Protein AF-K7NJQ7-F1 (afdb_monomer_lite)

pLDDT: mean 92.05, std 5.5, range [59.56, 98.25]

Sequence (139 aa):
DIVSFPEVFASFVPLLNEIVKENKIPETLRLKMTSIASLIKGKIDEHEKLRQPLRMRMKKPMPIKQFNPRFEENFVHGKDYDPDRERAQRKKLERQIKQEAKGAARELRKDNYFLQEEKARERAVAEEERADRYKKAMA

Foldseek 3Di:
DDLCLCVVCVVVLVVLVVVLPDPPDDPVVSVVSVVVSVVSVVVNVVSVVVHDDDDPDDDDDDDDDDDDDDDDPPDDPPDDPPPDPVVSVVVVVVVVVVVVVVVVVVVVVVVVVVVVVVVVVVVVVVVVVVVVVVVVVVD

Organism: Pinus taeda (NCBI:txid3352)

Structure (mmCIF, N/CA/C/O backbone):
data_AF-K7NJQ7-F1
#
_entry.id   AF-K7NJQ7-F1
#
loop_
_atom_site.group_PDB
_atom_site.id
_atom_site.type_symbol
_atom_site.label_atom_id
_atom_site.label_alt_id
_atom_site.label_comp_id
_atom_site.label_asym_id
_atom_site.label_entity_id
_atom_site.label_seq_id
_atom_site.pdbx_PDB_ins_code
_atom_site.Cartn_x
_atom_site.Cartn_y
_atom_site.Cartn_z
_atom_site.occupancy
_atom_site.B_iso_or_equiv
_atom_site.auth_seq_id
_atom_site.auth_comp_id
_atom_site.auth_asym_id
_atom_site.auth_atom_id
_atom_site.pdbx_PDB_model_num
ATOM 1 N N . ASP A 1 1 ? 24.749 6.125 -40.655 1.00 71.50 1 ASP A N 1
ATOM 2 C CA . ASP A 1 1 ? 25.795 5.208 -40.167 1.00 71.50 1 ASP A CA 1
ATOM 3 C C . ASP A 1 1 ? 25.229 3.833 -39.891 1.00 71.50 1 ASP A C 1
ATOM 5 O O . ASP A 1 1 ? 24.306 3.689 -39.098 1.00 71.50 1 ASP A O 1
ATOM 9 N N . ILE A 1 2 ? 25.723 2.835 -40.616 1.00 83.12 2 ILE A N 1
ATOM 10 C CA . ILE A 1 2 ? 25.295 1.441 -40.490 1.00 83.12 2 ILE A CA 1
ATOM 11 C C . ILE A 1 2 ? 26.276 0.758 -39.530 1.00 83.12 2 ILE A C 1
ATOM 13 O O . ILE A 1 2 ? 27.475 0.766 -39.776 1.00 83.12 2 ILE A O 1
ATOM 17 N N . VAL A 1 3 ? 25.796 0.157 -38.436 1.00 85.69 3 VAL A N 1
ATOM 18 C CA . VAL A 1 3 ? 26.671 -0.524 -37.449 1.00 85.69 3 VAL A CA 1
ATOM 19 C C . VAL A 1 3 ? 27.379 -1.743 -38.058 1.00 85.69 3 VAL A C 1
ATOM 21 O O . VAL A 1 3 ? 28.452 -2.132 -37.605 1.00 85.69 3 VAL A O 1
ATOM 24 N N . SER A 1 4 ? 26.795 -2.320 -39.111 1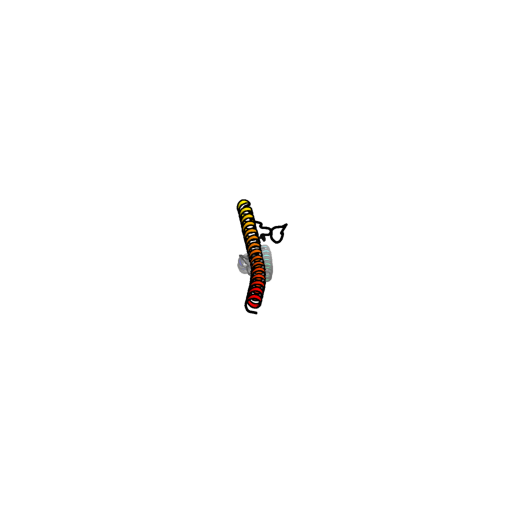.00 90.12 4 SER A N 1
ATOM 25 C CA . SER A 1 4 ? 27.380 -3.398 -39.912 1.00 90.12 4 SER A CA 1
ATOM 26 C C . SER A 1 4 ? 28.247 -2.906 -41.080 1.00 90.12 4 SER A C 1
ATOM 28 O O . SER A 1 4 ? 28.436 -3.631 -42.053 1.00 90.12 4 SER A O 1
ATOM 30 N N . PHE A 1 5 ? 28.732 -1.659 -41.047 1.00 91.88 5 PHE A N 1
ATOM 31 C CA . PHE A 1 5 ? 29.573 -1.108 -42.114 1.00 91.88 5 PHE A CA 1
ATOM 32 C C . PHE A 1 5 ? 30.856 -1.929 -42.353 1.00 91.88 5 PHE A C 1
ATOM 34 O O . PHE A 1 5 ? 31.113 -2.251 -43.514 1.00 91.88 5 PHE A O 1
ATOM 41 N N . PRO A 1 6 ? 31.623 -2.348 -41.322 1.00 93.19 6 PRO A N 1
ATOM 42 C CA . PRO A 1 6 ? 32.781 -3.220 -41.523 1.00 93.19 6 PRO A CA 1
ATOM 43 C C . PRO A 1 6 ? 32.423 -4.535 -42.226 1.00 93.19 6 PRO A C 1
ATOM 45 O O . PRO A 1 6 ? 33.093 -4.915 -43.178 1.00 93.19 6 PRO A O 1
ATOM 48 N N . GLU A 1 7 ? 31.327 -5.193 -41.842 1.00 92.50 7 GLU A N 1
ATOM 49 C CA . GLU A 1 7 ? 30.909 -6.474 -42.436 1.00 92.50 7 GLU A CA 1
ATOM 50 C C . GLU A 1 7 ? 30.501 -6.347 -43.903 1.00 92.50 7 GLU A C 1
ATOM 52 O O . GLU A 1 7 ? 30.719 -7.269 -44.685 1.00 92.50 7 GLU A O 1
ATOM 57 N N . VAL A 1 8 ? 29.902 -5.215 -44.276 1.00 92.75 8 VAL A N 1
ATOM 58 C CA . VAL A 1 8 ? 29.473 -4.967 -45.654 1.00 92.75 8 VAL A CA 1
ATOM 59 C C . VAL A 1 8 ? 30.665 -4.580 -46.525 1.00 92.75 8 VAL A C 1
ATOM 61 O O . VAL A 1 8 ? 30.770 -5.067 -47.644 1.00 92.75 8 VAL A O 1
ATOM 64 N N . PHE A 1 9 ? 31.567 -3.722 -46.036 1.00 92.44 9 PHE A N 1
ATOM 65 C CA . PHE A 1 9 ? 32.581 -3.080 -46.879 1.00 92.44 9 PHE A CA 1
ATOM 66 C C . PHE A 1 9 ? 33.988 -3.692 -46.804 1.00 92.44 9 PHE A C 1
ATOM 68 O O . PHE A 1 9 ? 34.804 -3.428 -47.690 1.00 92.44 9 PHE A O 1
ATOM 75 N N . ALA A 1 10 ? 34.286 -4.539 -45.813 1.00 90.69 10 ALA A N 1
ATOM 76 C CA . ALA A 1 10 ? 35.622 -5.120 -45.646 1.00 90.69 10 ALA A CA 1
ATOM 77 C C . ALA A 1 10 ? 36.072 -5.974 -46.840 1.00 90.69 10 ALA A C 1
ATOM 79 O O . ALA A 1 10 ? 37.248 -5.944 -47.198 1.00 90.69 10 ALA A O 1
ATOM 80 N N . SER A 1 11 ? 35.154 -6.690 -47.496 1.00 92.44 11 SER A N 1
ATOM 81 C CA . SER A 1 11 ? 35.458 -7.531 -48.665 1.00 92.44 11 SER A CA 1
ATOM 82 C C . SER A 1 11 ? 35.804 -6.728 -49.922 1.00 92.44 11 SER A C 1
ATOM 84 O O . SER A 1 11 ? 36.512 -7.226 -50.794 1.00 92.44 11 SER A O 1
ATOM 86 N N . PHE A 1 12 ? 35.364 -5.471 -50.019 1.00 90.88 12 PHE A N 1
ATOM 87 C CA . PHE A 1 12 ? 35.606 -4.635 -51.195 1.00 90.88 12 PHE A CA 1
ATOM 88 C C . PHE A 1 12 ? 37.028 -4.070 -51.238 1.00 90.88 12 PHE A C 1
ATOM 90 O O . PHE A 1 12 ? 37.569 -3.870 -52.320 1.00 90.88 12 PHE A O 1
ATOM 97 N N . VAL A 1 13 ? 37.664 -3.843 -50.086 1.00 91.12 13 VAL A N 1
ATOM 98 C CA . VAL A 1 13 ? 39.044 -3.332 -50.010 1.00 91.12 13 VAL A CA 1
ATOM 99 C C . VAL A 1 13 ? 40.057 -4.254 -50.715 1.00 91.12 13 VAL A C 1
ATOM 101 O O . VAL A 1 13 ? 40.800 -3.752 -51.561 1.00 91.12 13 VAL A O 1
ATOM 104 N N . PRO A 1 14 ? 40.123 -5.575 -50.437 1.00 91.62 14 PRO A N 1
ATOM 105 C CA . PRO A 1 14 ? 41.043 -6.465 -51.144 1.00 91.62 14 PRO A CA 1
ATOM 106 C C . PRO A 1 14 ? 40.700 -6.591 -52.633 1.00 91.62 14 PRO A C 1
ATOM 108 O O . PRO A 1 14 ? 41.614 -6.520 -53.448 1.00 91.62 14 PRO A O 1
ATOM 111 N N . LEU A 1 15 ? 39.412 -6.656 -52.997 1.00 90.50 15 LEU A N 1
ATOM 112 C CA . LEU A 1 15 ? 38.976 -6.715 -54.400 1.00 90.50 15 LEU A CA 1
ATOM 113 C C . LEU A 1 15 ? 39.424 -5.481 -55.194 1.00 90.50 15 LEU A C 1
ATOM 115 O O . LEU A 1 15 ? 39.975 -5.603 -56.284 1.00 90.50 15 LEU A O 1
ATOM 119 N N . LEU A 1 16 ? 39.247 -4.280 -54.635 1.00 89.06 16 LEU A N 1
ATOM 120 C CA . LEU A 1 16 ? 39.703 -3.041 -55.268 1.00 89.06 16 LEU A CA 1
ATOM 121 C C . LEU A 1 16 ? 41.230 -3.004 -55.406 1.00 89.06 16 LEU A C 1
ATOM 123 O O . LEU A 1 16 ? 41.741 -2.555 -56.430 1.00 89.06 16 LEU A O 1
ATOM 127 N N . ASN A 1 17 ? 41.963 -3.511 -54.411 1.00 88.00 17 ASN A N 1
ATOM 128 C CA . ASN A 1 17 ? 43.423 -3.588 -54.463 1.00 88.00 17 ASN A CA 1
ATOM 129 C C . ASN A 1 17 ? 43.935 -4.614 -55.489 1.00 88.00 17 ASN A C 1
ATOM 131 O O . ASN A 1 17 ? 45.003 -4.406 -56.059 1.00 88.00 17 ASN A O 1
ATOM 135 N N . GLU A 1 18 ? 43.215 -5.711 -55.726 1.00 89.75 18 GLU A N 1
ATOM 136 C CA . GLU A 1 18 ? 43.538 -6.690 -56.773 1.00 89.75 18 GLU A CA 1
ATOM 137 C C . GLU A 1 18 ? 43.292 -6.118 -58.168 1.00 89.75 18 GLU A C 1
ATOM 139 O O . GLU A 1 18 ? 44.184 -6.156 -59.012 1.00 89.75 18 GLU A O 1
ATOM 144 N N . ILE A 1 19 ? 42.136 -5.488 -58.374 1.00 86.69 19 ILE A N 1
ATOM 145 C CA . ILE A 1 19 ? 41.767 -4.837 -59.636 1.00 86.69 19 ILE A CA 1
ATOM 146 C C . ILE A 1 19 ? 42.787 -3.748 -60.004 1.00 86.69 19 ILE A C 1
ATOM 148 O O . ILE A 1 19 ? 43.240 -3.674 -61.143 1.00 86.69 19 ILE A O 1
ATOM 152 N N . VAL A 1 20 ? 43.228 -2.941 -59.033 1.00 86.88 20 VAL A N 1
ATOM 153 C CA . VAL A 1 20 ? 44.250 -1.895 -59.234 1.00 86.88 20 VAL A CA 1
ATOM 154 C C . VAL A 1 20 ? 45.610 -2.456 -59.682 1.00 86.88 20 VAL A C 1
ATOM 156 O O . VAL A 1 20 ? 46.340 -1.752 -60.385 1.00 86.88 20 VAL A O 1
ATOM 159 N N . LYS A 1 21 ? 45.954 -3.702 -59.318 1.00 84.69 21 LYS A N 1
ATOM 160 C CA . LYS A 1 21 ? 47.200 -4.369 -59.746 1.00 84.69 21 LYS A CA 1
ATOM 161 C C . LYS A 1 21 ? 47.155 -4.838 -61.200 1.00 84.69 21 LYS A C 1
ATOM 163 O O . LYS A 1 21 ? 48.210 -5.092 -61.779 1.00 84.69 21 LYS A O 1
ATOM 168 N N . GLU A 1 22 ? 45.975 -4.960 -61.807 1.00 84.25 22 GLU A N 1
ATOM 169 C CA . GLU A 1 22 ? 45.873 -5.329 -63.215 1.00 84.25 22 GLU A CA 1
ATOM 170 C C . GLU A 1 22 ? 46.281 -4.161 -64.131 1.00 84.25 22 GLU A C 1
ATOM 172 O O . GLU A 1 22 ? 45.770 -3.043 -64.053 1.00 84.25 22 GLU A O 1
ATOM 177 N N . ASN A 1 23 ? 47.177 -4.430 -65.085 1.00 71.75 23 ASN A N 1
ATOM 178 C CA . ASN A 1 23 ? 47.706 -3.427 -66.024 1.00 71.75 23 ASN A CA 1
ATOM 179 C C . ASN A 1 23 ? 46.702 -2.961 -67.099 1.00 71.75 23 ASN A C 1
ATOM 181 O O . ASN A 1 23 ? 47.069 -2.215 -68.002 1.00 71.75 23 ASN A O 1
ATOM 185 N N . LYS A 1 24 ? 45.443 -3.405 -67.033 1.00 82.81 24 LYS A N 1
ATOM 186 C CA . LYS A 1 24 ? 44.413 -3.151 -68.055 1.00 82.81 24 LYS A CA 1
ATOM 187 C C . LYS A 1 24 ? 43.558 -1.908 -67.770 1.00 82.81 24 LYS A C 1
ATOM 189 O O . LYS A 1 24 ? 42.642 -1.616 -68.534 1.00 82.81 24 LYS A O 1
ATOM 194 N N 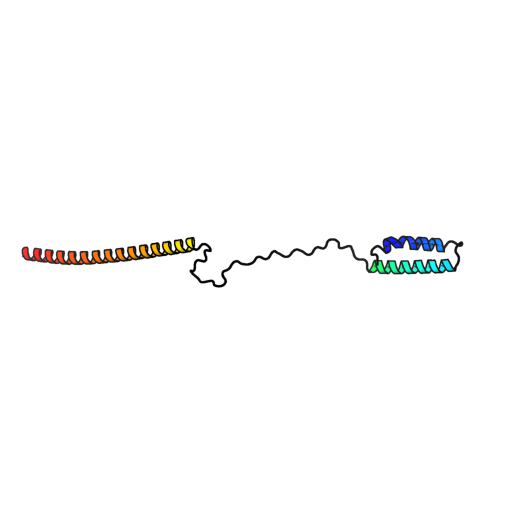. ILE A 1 25 ? 43.832 -1.188 -66.680 1.00 83.69 25 ILE A N 1
ATOM 195 C CA . ILE A 1 25 ? 42.977 -0.105 -66.177 1.00 83.69 25 ILE A CA 1
ATOM 196 C C . ILE A 1 25 ? 43.611 1.271 -66.435 1.00 83.69 25 ILE A C 1
ATOM 198 O O . ILE A 1 25 ? 44.785 1.459 -66.111 1.00 83.69 25 ILE A O 1
ATOM 202 N N . PRO A 1 26 ? 42.847 2.254 -66.955 1.00 89.62 26 PRO A N 1
ATOM 203 C CA . PRO A 1 26 ? 43.312 3.632 -67.100 1.00 89.62 26 PRO A CA 1
ATOM 204 C C . PRO A 1 26 ? 43.728 4.266 -65.766 1.00 89.62 26 PRO A C 1
ATOM 206 O O . PRO A 1 26 ? 43.058 4.100 -64.745 1.00 89.62 26 PRO A O 1
ATOM 209 N N . GLU A 1 27 ? 44.781 5.082 -65.792 1.00 84.75 27 GLU A N 1
ATOM 210 C CA . GLU A 1 27 ? 45.370 5.702 -64.594 1.00 84.75 27 GLU A CA 1
ATOM 211 C C . GLU A 1 27 ? 44.370 6.561 -63.797 1.00 84.75 27 GLU A C 1
ATOM 213 O O . GLU A 1 27 ? 44.355 6.561 -62.568 1.00 84.75 27 GLU A O 1
ATOM 218 N N . THR A 1 28 ? 43.451 7.240 -64.487 1.00 88.69 28 THR A N 1
ATOM 219 C CA . THR A 1 28 ? 42.399 8.050 -63.853 1.00 88.69 28 THR A CA 1
ATOM 220 C C . THR A 1 28 ? 41.435 7.214 -63.011 1.00 88.69 28 THR A C 1
ATOM 222 O O . THR A 1 28 ? 40.975 7.667 -61.961 1.00 88.69 28 THR A O 1
ATOM 225 N N . LEU A 1 29 ? 41.129 5.989 -63.449 1.00 86.81 29 LEU A N 1
ATOM 226 C CA . LEU A 1 29 ? 40.277 5.060 -62.713 1.00 86.81 29 LEU A CA 1
ATOM 227 C C . LEU A 1 29 ? 41.049 4.421 -61.555 1.00 86.81 29 LEU A C 1
ATOM 229 O O . LEU A 1 29 ? 40.491 4.268 -60.469 1.00 86.81 29 LEU A O 1
ATOM 233 N N . ARG A 1 30 ? 42.347 4.160 -61.747 1.00 87.19 30 ARG A N 1
ATOM 234 C CA . ARG A 1 30 ? 43.254 3.672 -60.702 1.00 87.19 30 ARG A CA 1
ATOM 235 C C . ARG A 1 30 ? 43.304 4.617 -59.499 1.00 87.19 30 ARG A C 1
ATOM 237 O O . ARG A 1 30 ? 43.097 4.172 -58.375 1.00 87.19 30 ARG A O 1
ATOM 244 N N . LEU A 1 31 ? 43.483 5.919 -59.735 1.00 89.06 31 LEU A N 1
ATOM 245 C CA . LEU A 1 31 ? 43.495 6.946 -58.681 1.00 89.06 31 LEU A CA 1
ATOM 246 C C . LEU A 1 31 ? 42.162 7.041 -57.922 1.00 89.06 31 LEU A C 1
ATOM 248 O O . LEU A 1 31 ? 42.137 7.209 -56.703 1.00 89.06 31 LEU A O 1
ATOM 252 N N . LYS A 1 32 ? 41.034 6.912 -58.630 1.00 90.12 32 LYS A N 1
ATOM 253 C CA . LYS A 1 32 ? 39.709 6.897 -57.993 1.00 90.12 32 LYS A CA 1
ATOM 254 C C . LYS A 1 32 ? 39.510 5.644 -57.143 1.00 90.12 32 LYS A C 1
ATOM 256 O O . LYS A 1 32 ? 39.014 5.747 -56.027 1.00 90.12 32 LYS A O 1
ATOM 261 N N . MET A 1 33 ? 39.924 4.478 -57.636 1.00 88.81 33 MET A N 1
ATOM 262 C CA . MET A 1 33 ? 39.817 3.213 -56.906 1.00 88.81 33 MET A CA 1
ATOM 263 C C . MET A 1 33 ? 40.687 3.196 -55.645 1.00 88.81 33 MET A C 1
ATOM 265 O O . MET A 1 33 ? 40.207 2.779 -54.594 1.00 88.81 33 MET A O 1
ATOM 269 N N . THR A 1 34 ? 41.919 3.708 -55.705 1.00 89.38 34 THR A N 1
ATOM 270 C CA . THR A 1 34 ? 42.783 3.822 -54.518 1.00 89.38 34 THR A CA 1
ATOM 271 C C . THR A 1 34 ? 42.241 4.830 -53.506 1.00 89.38 34 THR A C 1
ATOM 273 O O . THR A 1 34 ? 42.271 4.558 -52.306 1.00 89.38 34 THR A O 1
ATOM 276 N N . SER A 1 35 ? 41.677 5.953 -53.966 1.00 93.38 35 SER A N 1
ATOM 277 C CA . SER A 1 35 ? 40.997 6.927 -53.102 1.00 93.38 35 SER A CA 1
ATOM 278 C C . SER A 1 35 ? 39.756 6.344 -52.417 1.00 93.38 35 SER A C 1
ATOM 280 O O . SER A 1 35 ? 39.524 6.610 -51.240 1.00 93.38 35 SER A O 1
ATOM 282 N N . ILE A 1 36 ? 38.970 5.525 -53.120 1.00 93.06 36 ILE A N 1
ATOM 283 C CA . ILE A 1 36 ? 37.807 4.844 -52.538 1.00 93.06 36 ILE A CA 1
ATOM 284 C C . ILE A 1 36 ? 38.261 3.784 -51.529 1.00 93.06 36 ILE A C 1
ATOM 286 O O . ILE A 1 36 ? 37.715 3.718 -50.430 1.00 93.06 36 ILE A O 1
ATOM 290 N N . ALA A 1 37 ? 39.280 2.987 -51.856 1.00 92.56 37 ALA A N 1
ATOM 291 C CA . ALA A 1 37 ? 39.806 1.965 -50.956 1.00 92.56 37 ALA A CA 1
ATOM 292 C C . ALA A 1 37 ? 40.362 2.568 -49.653 1.00 92.56 37 ALA A C 1
ATOM 294 O O . ALA A 1 37 ? 40.114 2.028 -48.572 1.00 92.56 37 ALA A O 1
ATOM 295 N N . SER A 1 38 ? 41.064 3.706 -49.728 1.00 93.50 38 SER A N 1
ATOM 296 C CA . SER A 1 38 ? 41.568 4.406 -48.540 1.00 93.50 38 SER A CA 1
ATOM 297 C C . SER A 1 38 ? 40.442 5.017 -47.703 1.00 93.50 38 SER A C 1
ATOM 299 O O . SER A 1 38 ? 40.477 4.923 -46.476 1.00 93.50 38 SER A O 1
ATOM 301 N N . LEU A 1 39 ? 39.411 5.567 -48.351 1.00 94.56 39 LEU A N 1
ATOM 302 C CA . LEU A 1 39 ? 38.228 6.101 -47.681 1.00 94.56 39 LEU A CA 1
ATOM 303 C C . LEU A 1 39 ? 37.442 5.004 -46.954 1.00 94.56 39 LEU A C 1
ATOM 305 O O . LEU A 1 39 ? 37.076 5.183 -45.793 1.00 94.56 39 LEU A O 1
ATOM 309 N N . ILE A 1 40 ? 37.225 3.857 -47.604 1.00 93.81 40 ILE A N 1
ATOM 310 C CA . ILE A 1 40 ? 36.555 2.703 -46.992 1.00 93.81 40 ILE A CA 1
ATOM 311 C C . ILE A 1 40 ? 37.357 2.210 -45.788 1.00 93.81 40 ILE A C 1
ATOM 313 O O . ILE A 1 40 ? 36.780 2.015 -44.723 1.00 93.81 40 ILE A O 1
ATOM 317 N N . LYS A 1 41 ? 38.682 2.070 -45.917 1.00 93.88 41 LYS A N 1
ATOM 318 C CA . LYS A 1 41 ? 39.549 1.643 -44.812 1.00 93.88 41 LYS A CA 1
ATOM 319 C C . LYS A 1 41 ? 39.476 2.599 -43.619 1.00 93.88 41 LYS A C 1
ATOM 321 O O . LYS A 1 41 ? 39.263 2.151 -42.499 1.00 93.88 41 LYS A O 1
ATOM 326 N N . GLY A 1 42 ? 39.558 3.908 -43.864 1.00 94.00 42 GLY A N 1
ATOM 327 C CA . GLY A 1 42 ? 39.418 4.911 -42.806 1.00 94.00 42 GLY A CA 1
ATOM 328 C C . GLY A 1 42 ? 38.062 4.838 -42.099 1.00 94.00 42 GLY A C 1
ATOM 329 O O . GLY A 1 42 ? 37.994 4.962 -40.877 1.00 94.00 42 GLY A O 1
ATOM 330 N N . LYS A 1 43 ? 36.985 4.572 -42.849 1.00 93.06 43 LYS A N 1
ATOM 331 C CA . LYS A 1 43 ? 35.645 4.393 -42.280 1.00 93.06 43 LYS A CA 1
ATOM 332 C C . LYS A 1 43 ? 35.492 3.090 -41.500 1.00 93.06 43 LYS A C 1
ATOM 334 O O . LYS A 1 43 ? 34.843 3.101 -40.460 1.00 93.06 43 LYS A O 1
ATOM 339 N N . ILE A 1 44 ? 36.103 1.994 -41.946 1.00 93.88 44 ILE A N 1
ATOM 340 C CA . ILE A 1 44 ? 36.135 0.734 -41.189 1.00 93.88 44 ILE A CA 1
ATOM 341 C C . ILE A 1 44 ? 36.810 0.958 -39.830 1.00 93.88 44 ILE A C 1
ATOM 343 O O . ILE A 1 44 ? 36.201 0.654 -38.808 1.00 93.88 44 ILE A O 1
ATOM 347 N N . ASP A 1 45 ? 37.990 1.585 -39.809 1.00 93.62 45 ASP A N 1
ATOM 348 C CA . ASP A 1 45 ? 38.734 1.858 -38.571 1.00 93.62 45 ASP A CA 1
ATOM 349 C C . ASP A 1 45 ? 37.946 2.767 -37.603 1.00 93.62 45 ASP A C 1
ATOM 351 O O . ASP A 1 45 ? 37.996 2.597 -36.383 1.00 93.62 45 ASP A O 1
ATOM 355 N N . GLU A 1 46 ? 37.206 3.748 -38.130 1.00 93.38 46 GLU A N 1
ATOM 356 C CA . GLU A 1 46 ? 36.313 4.613 -37.349 1.00 93.38 46 GLU A CA 1
ATOM 357 C C . GLU A 1 46 ? 35.152 3.812 -36.732 1.00 93.38 46 GLU A C 1
ATOM 359 O O . GLU A 1 46 ? 34.883 3.916 -35.532 1.00 93.38 46 GLU A O 1
ATOM 364 N N . HIS A 1 47 ? 34.495 2.968 -37.532 1.00 92.81 47 HIS A N 1
ATOM 365 C CA . HIS A 1 47 ? 33.373 2.144 -37.088 1.00 92.81 47 HIS A CA 1
ATOM 366 C C . HIS A 1 47 ? 33.782 1.061 -36.087 1.00 92.81 47 HIS A C 1
ATOM 368 O O . HIS A 1 47 ? 33.021 0.791 -35.159 1.00 92.81 47 HIS A O 1
ATOM 374 N N . GLU A 1 48 ? 34.968 0.467 -36.229 1.00 91.12 48 GLU A N 1
ATOM 375 C CA . GLU A 1 48 ? 35.497 -0.514 -35.278 1.00 91.12 48 GLU A CA 1
ATOM 376 C C . GLU A 1 48 ? 35.781 0.112 -33.909 1.00 91.12 48 GLU A C 1
ATOM 378 O O . GLU A 1 48 ? 35.408 -0.461 -32.886 1.00 91.12 48 GLU A O 1
ATOM 383 N N . LYS A 1 49 ? 36.352 1.324 -33.874 1.00 92.00 49 LYS A N 1
ATOM 384 C CA . LYS A 1 49 ? 36.621 2.054 -32.621 1.00 92.00 49 LYS A CA 1
ATOM 385 C C . LYS A 1 49 ? 35.350 2.434 -31.866 1.00 92.00 49 LYS A C 1
ATOM 387 O O . LYS A 1 49 ? 35.345 2.445 -30.638 1.00 92.00 49 LYS A O 1
ATOM 392 N N . LEU A 1 50 ? 34.281 2.762 -32.589 1.00 91.56 50 LEU A N 1
ATOM 393 C CA . LEU A 1 50 ? 32.995 3.161 -32.009 1.00 91.56 50 LEU A CA 1
ATOM 394 C C . LEU A 1 50 ? 32.067 1.971 -31.725 1.00 91.56 50 LEU A C 1
ATOM 396 O O . LEU A 1 50 ? 30.969 2.156 -31.191 1.00 91.56 50 LEU A O 1
ATOM 400 N N . ARG A 1 51 ? 32.471 0.750 -32.090 1.00 89.19 51 ARG A N 1
ATOM 401 C CA . ARG A 1 51 ? 31.607 -0.425 -32.034 1.00 89.19 51 ARG A CA 1
ATOM 402 C C . ARG A 1 51 ? 31.258 -0.799 -30.597 1.00 89.19 51 ARG A C 1
ATOM 404 O O . ARG A 1 51 ? 32.129 -0.991 -29.755 1.00 89.19 51 ARG A O 1
ATOM 411 N N . GLN A 1 52 ? 29.966 -0.987 -30.337 1.00 89.69 52 GLN A N 1
ATOM 412 C CA . GLN A 1 52 ? 29.456 -1.483 -29.059 1.00 89.69 52 GLN A CA 1
ATOM 413 C C . GLN A 1 52 ? 28.630 -2.759 -29.259 1.00 89.69 52 GLN A C 1
ATOM 415 O O . GLN A 1 52 ? 27.967 -2.906 -30.291 1.00 89.69 52 GLN A O 1
ATOM 420 N N . PRO A 1 53 ? 28.639 -3.689 -28.286 1.00 90.50 53 PRO A N 1
ATOM 421 C CA . PRO A 1 53 ? 27.809 -4.883 -28.349 1.00 90.50 53 PRO A CA 1
ATOM 422 C C . PRO A 1 53 ? 26.323 -4.516 -28.299 1.00 90.50 53 PRO A C 1
ATOM 424 O O . PRO A 1 53 ? 25.903 -3.603 -27.583 1.00 90.50 53 PRO A O 1
ATOM 427 N N . LEU A 1 54 ? 25.511 -5.267 -29.039 1.00 89.81 54 LEU A N 1
ATOM 428 C CA . LEU A 1 54 ? 24.085 -5.007 -29.161 1.00 89.81 54 LEU A CA 1
ATOM 429 C C . LEU A 1 54 ? 23.356 -5.267 -27.832 1.00 89.81 54 LEU A C 1
ATOM 431 O O . LEU A 1 54 ? 23.328 -6.387 -27.326 1.00 89.81 54 LEU A O 1
ATOM 435 N N . ARG A 1 55 ? 22.700 -4.238 -27.289 1.00 88.75 55 ARG A N 1
ATOM 436 C CA . ARG A 1 55 ? 21.855 -4.341 -26.088 1.00 88.75 55 ARG A CA 1
ATOM 437 C C . ARG A 1 55 ? 20.376 -4.316 -26.474 1.00 88.75 55 ARG A C 1
ATOM 439 O O . ARG A 1 55 ? 19.706 -3.297 -26.331 1.00 88.75 55 ARG A O 1
ATOM 446 N N . MET A 1 56 ? 19.862 -5.440 -26.977 1.00 87.81 56 MET A N 1
ATOM 447 C CA . MET A 1 56 ? 18.435 -5.568 -27.302 1.00 87.81 56 MET A CA 1
ATOM 448 C C . MET A 1 56 ? 17.589 -5.832 -26.059 1.00 87.81 56 MET A C 1
ATOM 450 O O . MET A 1 56 ? 18.038 -6.456 -25.103 1.00 87.81 56 MET A O 1
ATOM 454 N N . ARG A 1 57 ? 16.313 -5.436 -26.128 1.00 86.56 57 ARG A N 1
ATOM 455 C CA . ARG A 1 57 ? 15.265 -5.819 -25.162 1.00 86.56 57 ARG A CA 1
ATOM 456 C C . ARG A 1 57 ? 15.517 -5.356 -23.720 1.00 86.56 57 ARG A C 1
ATOM 458 O O . ARG A 1 57 ? 15.007 -5.963 -22.783 1.00 86.56 57 ARG A O 1
ATOM 465 N N . MET A 1 58 ? 16.217 -4.239 -23.542 1.00 89.38 58 MET A N 1
ATOM 466 C CA . MET A 1 58 ? 16.307 -3.566 -22.247 1.00 89.38 58 MET A CA 1
ATOM 467 C C . MET A 1 58 ? 14.951 -2.932 -21.914 1.00 89.38 58 MET A C 1
ATOM 469 O O . MET A 1 58 ? 14.585 -1.895 -22.464 1.00 89.38 58 MET A O 1
ATOM 473 N N . LYS A 1 59 ? 14.171 -3.582 -21.044 1.00 90.62 59 LYS A N 1
ATOM 474 C CA . LYS A 1 59 ? 12.904 -3.048 -20.529 1.00 90.62 59 LYS A CA 1
ATOM 475 C C . LYS A 1 59 ? 13.131 -2.441 -19.154 1.00 90.62 59 LYS A C 1
ATOM 477 O O . LYS A 1 59 ? 13.777 -3.050 -18.305 1.00 90.62 59 LYS A O 1
ATOM 482 N N . LYS A 1 60 ? 12.565 -1.257 -18.920 1.00 91.25 60 LYS A N 1
ATOM 483 C CA . LYS A 1 60 ? 12.517 -0.691 -17.570 1.00 91.25 60 LYS A CA 1
ATOM 484 C C . LYS A 1 60 ? 11.626 -1.582 -16.691 1.00 91.25 60 LYS A C 1
ATOM 486 O O . LYS A 1 60 ? 10.582 -2.026 -17.178 1.00 91.25 60 LYS A O 1
ATOM 491 N N . PRO A 1 61 ? 12.019 -1.863 -15.436 1.00 92.12 61 PRO A N 1
ATOM 492 C CA . PRO A 1 61 ? 11.168 -2.613 -14.523 1.00 92.12 61 PRO A CA 1
ATOM 493 C C . PRO A 1 61 ? 9.863 -1.849 -14.289 1.00 92.12 61 PRO A C 1
ATOM 495 O O . PRO A 1 61 ? 9.853 -0.617 -14.256 1.00 92.12 61 PRO A O 1
ATOM 498 N N . MET A 1 62 ? 8.758 -2.581 -14.142 1.00 93.88 62 MET A N 1
ATOM 499 C CA . MET A 1 62 ? 7.486 -1.952 -13.796 1.00 93.88 62 MET A CA 1
ATOM 500 C C . MET A 1 62 ? 7.523 -1.485 -12.337 1.00 93.88 62 MET A C 1
ATOM 502 O O . MET A 1 62 ? 7.995 -2.237 -11.479 1.00 93.88 62 MET A O 1
ATOM 506 N N . PRO A 1 63 ? 7.030 -0.272 -12.037 1.00 95.38 63 PRO A N 1
ATOM 507 C CA . PRO A 1 63 ? 6.940 0.199 -10.664 1.00 95.38 63 PRO A CA 1
ATOM 508 C C . PRO A 1 63 ? 5.965 -0.662 -9.853 1.00 95.38 63 PRO A C 1
ATOM 510 O O . PRO A 1 63 ? 5.021 -1.251 -10.390 1.00 95.38 63 PRO A O 1
ATOM 513 N N . ILE A 1 64 ? 6.194 -0.719 -8.540 1.00 95.62 64 ILE A N 1
ATOM 514 C CA . ILE A 1 64 ? 5.305 -1.412 -7.603 1.00 95.62 64 ILE A CA 1
ATOM 51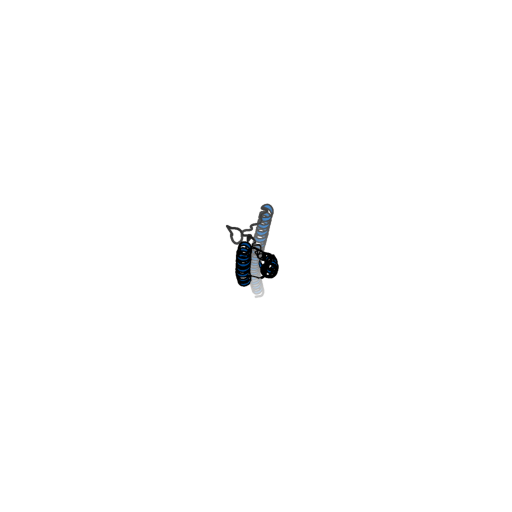5 C C . ILE A 1 64 ? 3.933 -0.730 -7.629 1.00 95.62 64 ILE A C 1
ATOM 517 O O . ILE A 1 64 ? 3.840 0.498 -7.620 1.00 95.62 64 ILE A O 1
ATOM 521 N N . LYS A 1 65 ? 2.863 -1.531 -7.644 1.00 96.50 65 LYS A N 1
ATOM 522 C CA . LYS A 1 65 ? 1.490 -1.021 -7.563 1.00 96.50 65 LYS A CA 1
ATOM 523 C C . LYS A 1 65 ? 1.281 -0.326 -6.218 1.00 96.50 65 LYS A C 1
ATOM 525 O O . LYS A 1 65 ? 1.418 -0.955 -5.172 1.00 96.50 65 LYS A O 1
ATOM 530 N N . GLN A 1 66 ? 0.942 0.955 -6.258 1.00 96.94 66 GLN A N 1
ATOM 531 C CA . GLN A 1 66 ? 0.568 1.729 -5.079 1.00 96.94 66 GLN A CA 1
ATOM 532 C C . GLN A 1 66 ? -0.942 1.615 -4.851 1.00 96.94 66 GLN A C 1
ATOM 534 O O . GLN A 1 66 ? -1.716 1.592 -5.809 1.00 96.94 66 GLN A O 1
ATOM 539 N N . PHE A 1 67 ? -1.354 1.533 -3.587 1.00 96.38 67 PHE A N 1
ATOM 540 C CA . PHE A 1 67 ? -2.759 1.474 -3.188 1.00 96.38 67 PHE A CA 1
ATOM 541 C C . PHE A 1 67 ? -3.102 2.662 -2.302 1.00 96.38 67 PHE A C 1
ATOM 543 O O . PHE A 1 67 ? -2.282 3.103 -1.497 1.00 96.38 67 PHE A O 1
ATOM 550 N N . ASN A 1 68 ? -4.338 3.139 -2.426 1.00 96.25 68 ASN A N 1
ATOM 551 C CA . ASN A 1 68 ? -4.823 4.238 -1.607 1.00 96.25 68 ASN A CA 1
ATOM 552 C C . ASN A 1 68 ? -5.269 3.709 -0.236 1.00 96.25 68 ASN A C 1
ATOM 554 O O . ASN A 1 68 ? -6.027 2.733 -0.183 1.00 96.25 68 ASN A O 1
ATOM 558 N N . PRO A 1 69 ? -4.831 4.335 0.870 1.00 96.19 69 PRO A N 1
ATOM 559 C CA . PRO A 1 69 ? -5.293 3.959 2.195 1.00 96.19 69 PRO A CA 1
ATOM 560 C C . PRO A 1 69 ? -6.781 4.283 2.351 1.00 96.19 69 PRO A C 1
ATOM 562 O O . PRO A 1 69 ? -7.266 5.307 1.870 1.00 96.19 69 PRO A O 1
ATOM 565 N N . ARG A 1 70 ? -7.506 3.417 3.063 1.00 93.19 70 ARG A N 1
ATOM 566 C CA . ARG A 1 70 ? -8.908 3.643 3.424 1.00 93.19 70 ARG A CA 1
ATOM 567 C C . ARG A 1 70 ? -8.971 4.241 4.826 1.00 93.19 70 ARG A C 1
ATOM 569 O O . ARG A 1 70 ? -8.672 3.547 5.793 1.00 93.19 70 ARG A O 1
ATOM 576 N N . PHE A 1 71 ? -9.372 5.502 4.929 1.00 94.19 71 PHE A N 1
ATOM 577 C CA . PHE A 1 71 ? -9.552 6.206 6.197 1.00 94.19 71 PHE A CA 1
ATOM 578 C C . PHE A 1 71 ? -10.730 7.186 6.110 1.00 94.19 71 PHE A C 1
ATOM 580 O O . PHE A 1 71 ? -11.192 7.515 5.020 1.00 94.19 71 PHE A O 1
ATOM 587 N N . GLU A 1 72 ? -11.221 7.619 7.268 1.00 94.12 72 GLU A N 1
ATOM 588 C CA . GLU A 1 72 ? -12.230 8.674 7.407 1.00 94.12 72 GLU A CA 1
ATOM 589 C C . GLU A 1 72 ? -11.507 10.006 7.628 1.00 94.12 72 GLU A C 1
ATOM 591 O O . GLU A 1 72 ? -10.689 10.107 8.542 1.00 94.12 72 GLU A O 1
ATOM 596 N N . GLU A 1 73 ? -11.805 11.030 6.829 1.00 92.25 73 GLU A N 1
ATOM 597 C CA . GLU A 1 73 ? -11.162 12.348 6.959 1.00 92.25 73 GLU A CA 1
ATOM 598 C C . GLU A 1 73 ? -11.501 13.023 8.300 1.00 92.25 73 GLU A C 1
ATOM 600 O O . GLU A 1 73 ? -10.634 13.583 8.964 1.00 92.25 73 GLU A O 1
ATOM 605 N N . ASN A 1 74 ? -12.747 12.876 8.758 1.00 92.56 74 ASN A N 1
ATOM 606 C CA . ASN A 1 74 ? -13.236 13.420 10.027 1.00 92.56 74 ASN A CA 1
ATOM 607 C C . ASN A 1 74 ? -13.381 12.316 11.083 1.00 92.56 74 ASN A C 1
ATOM 609 O O . ASN A 1 74 ? -14.488 12.024 11.555 1.00 92.56 74 ASN A O 1
ATOM 613 N N . PHE A 1 75 ? -12.271 11.656 11.417 1.00 94.88 75 PHE A N 1
ATOM 614 C CA . PHE A 1 75 ? -12.262 10.582 12.406 1.00 94.88 75 PHE A CA 1
ATOM 615 C C . PHE A 1 75 ? -12.518 11.101 13.832 1.00 94.88 75 PHE A C 1
ATOM 617 O O . PHE A 1 75 ? -11.834 11.991 14.331 1.00 94.88 75 PHE A O 1
ATOM 624 N N . VAL A 1 76 ? -13.486 10.489 14.512 1.00 94.94 76 VAL A N 1
ATOM 625 C CA . VAL A 1 76 ? -13.864 10.751 15.901 1.00 94.94 76 VAL A CA 1
ATOM 626 C C . VAL A 1 76 ? -13.830 9.431 16.659 1.00 94.94 76 VAL A C 1
ATOM 628 O O . VAL A 1 76 ? -14.521 8.471 16.306 1.00 94.94 76 VAL A O 1
ATOM 631 N N . HIS A 1 77 ? -13.041 9.386 17.732 1.00 93.69 77 HIS A N 1
ATOM 632 C CA . HIS A 1 77 ? -12.928 8.199 18.572 1.00 93.69 77 HIS A CA 1
ATOM 633 C C . HIS A 1 77 ? -14.285 7.828 19.201 1.00 93.69 77 HIS A C 1
ATOM 635 O O . HIS A 1 77 ? -14.990 8.681 19.736 1.00 93.69 77 HIS A O 1
ATOM 641 N N . GLY A 1 78 ? -14.657 6.547 19.135 1.00 87.81 78 GLY A N 1
ATOM 642 C CA . GLY A 1 78 ? -15.913 6.024 19.690 1.00 87.81 78 GLY A CA 1
ATOM 643 C C . GLY A 1 78 ? -17.139 6.137 18.773 1.00 87.81 78 GLY A C 1
ATOM 644 O O . GLY A 1 78 ? -18.191 5.585 19.105 1.00 87.81 78 GLY A O 1
ATOM 645 N N . LYS A 1 79 ? -17.021 6.791 17.609 1.00 90.12 79 LYS A N 1
ATOM 646 C CA . LYS A 1 79 ? -18.081 6.818 16.593 1.00 90.12 79 LYS A CA 1
ATOM 647 C C . LYS A 1 79 ? -18.051 5.543 15.741 1.00 90.12 79 LYS A C 1
ATOM 649 O O . LYS A 1 79 ? -16.986 5.051 15.381 1.00 90.12 79 LYS A O 1
ATOM 654 N N . ASP A 1 80 ? -19.232 5.009 15.431 1.00 89.38 80 ASP A N 1
ATOM 655 C CA . ASP A 1 80 ? -19.394 3.880 14.507 1.00 89.38 80 ASP A CA 1
ATOM 656 C C . ASP A 1 80 ? -19.566 4.428 13.080 1.00 89.38 80 ASP A C 1
ATOM 658 O O . ASP A 1 80 ? -20.489 5.208 12.831 1.00 89.38 80 ASP A O 1
ATOM 662 N N . TYR A 1 81 ? -18.656 4.058 12.174 1.00 90.94 81 TYR A N 1
ATOM 663 C CA . TYR A 1 81 ? -18.629 4.478 10.762 1.00 90.94 81 TYR A CA 1
ATOM 664 C C . TYR A 1 81 ? -19.179 3.381 9.832 1.00 90.94 81 TYR A C 1
ATOM 666 O O . TYR A 1 81 ? -18.720 3.198 8.705 1.00 90.94 81 TYR A O 1
ATOM 674 N N . ASP A 1 82 ? -20.146 2.600 10.321 1.00 92.56 82 ASP A N 1
ATOM 675 C CA . ASP A 1 82 ? -20.850 1.603 9.513 1.00 92.56 82 ASP A CA 1
ATOM 676 C C . ASP A 1 82 ? -21.576 2.304 8.341 1.00 92.56 82 ASP A C 1
ATOM 678 O O . ASP A 1 82 ? -22.356 3.233 8.582 1.00 92.56 82 ASP A O 1
ATOM 682 N N . PRO A 1 83 ? -21.349 1.892 7.079 1.00 92.00 83 PRO A N 1
ATOM 683 C CA . PRO A 1 83 ? -22.063 2.462 5.937 1.00 92.00 83 PRO A CA 1
ATOM 684 C C . PRO A 1 83 ? -23.572 2.166 5.987 1.00 92.00 83 PRO A C 1
ATOM 686 O O . PRO A 1 83 ? -24.367 2.916 5.422 1.00 92.00 83 PRO A O 1
ATOM 689 N N . ASP A 1 84 ? -23.975 1.090 6.671 1.00 95.56 84 ASP A N 1
ATOM 690 C CA . ASP A 1 84 ? -25.371 0.707 6.863 1.00 95.56 84 ASP A CA 1
ATOM 691 C C . ASP A 1 84 ? -25.947 1.368 8.128 1.00 95.56 84 ASP A C 1
ATOM 693 O O . ASP A 1 84 ? -25.638 1.003 9.271 1.00 95.56 84 ASP A O 1
ATOM 697 N N . ARG A 1 85 ? -26.827 2.356 7.916 1.00 92.69 85 ARG A N 1
ATOM 698 C CA . ARG A 1 85 ? -27.428 3.148 8.999 1.00 92.69 85 ARG A CA 1
ATOM 699 C C . ARG A 1 85 ? -28.312 2.314 9.921 1.00 92.69 85 ARG A C 1
ATOM 701 O O . ARG A 1 85 ? -28.306 2.564 11.127 1.00 92.69 85 ARG A O 1
ATOM 708 N N . GLU A 1 86 ? -29.049 1.337 9.398 1.00 95.00 86 GLU A N 1
ATOM 709 C CA . GLU A 1 86 ? -29.944 0.513 10.219 1.00 95.00 86 GLU A CA 1
ATOM 710 C C . GLU A 1 86 ? -29.141 -0.366 11.176 1.00 95.00 86 GLU A C 1
ATOM 712 O O . GLU A 1 86 ? -29.478 -0.513 12.356 1.00 95.00 86 GLU A O 1
ATOM 717 N N . ARG A 1 87 ? -28.024 -0.913 10.688 1.00 95.25 87 ARG A N 1
ATOM 718 C CA . ARG A 1 87 ? -27.111 -1.717 11.501 1.00 95.25 87 ARG A CA 1
ATOM 719 C C . ARG A 1 87 ? -26.449 -0.892 12.599 1.00 95.25 87 ARG A C 1
ATOM 721 O O . ARG A 1 87 ? -26.391 -1.347 13.744 1.00 95.25 87 ARG A O 1
ATOM 728 N N . ALA A 1 88 ? -26.001 0.322 12.279 1.00 94.56 88 ALA A N 1
ATOM 729 C CA . ALA A 1 88 ? -25.432 1.243 13.261 1.00 94.56 88 ALA A CA 1
ATOM 730 C C . ALA A 1 88 ? -26.445 1.599 14.364 1.00 94.56 88 ALA A C 1
ATOM 732 O O . ALA A 1 88 ? -26.125 1.557 15.555 1.00 94.56 88 ALA A O 1
ATOM 733 N N . GLN A 1 89 ? -27.688 1.907 13.982 1.00 94.31 89 GLN A N 1
ATOM 734 C CA . GLN A 1 89 ? -28.759 2.239 14.926 1.00 94.31 89 GLN A CA 1
ATOM 735 C C . GLN A 1 89 ? -29.109 1.061 15.835 1.00 94.31 89 GLN A C 1
ATOM 737 O O . GLN A 1 89 ? -29.221 1.236 17.048 1.00 94.31 89 GLN A O 1
ATOM 742 N N . ARG A 1 90 ? -29.201 -0.150 15.280 1.00 96.06 90 ARG A N 1
ATOM 743 C CA . ARG A 1 90 ? -29.468 -1.367 16.054 1.00 96.06 90 ARG A CA 1
ATOM 744 C C . ARG A 1 90 ? -28.394 -1.621 17.106 1.00 96.06 90 ARG A C 1
ATOM 746 O O . ARG A 1 90 ? -28.714 -1.772 18.281 1.00 96.06 90 ARG A O 1
ATOM 753 N N . LYS A 1 91 ? -27.115 -1.557 16.714 1.00 95.06 91 LYS A N 1
ATOM 754 C CA . LYS A 1 91 ? -25.982 -1.672 17.647 1.00 95.06 91 LYS A CA 1
ATOM 755 C C . LYS A 1 91 ? -26.041 -0.604 18.741 1.00 95.06 91 LYS A C 1
ATOM 757 O O . LYS A 1 91 ? -25.750 -0.899 19.899 1.00 95.06 91 LYS A O 1
ATOM 762 N N . LYS A 1 92 ? -26.408 0.636 18.395 1.00 94.94 92 LYS A N 1
ATOM 763 C CA . LYS A 1 92 ? -26.568 1.726 19.369 1.00 94.94 92 LYS A CA 1
ATOM 764 C C . LYS A 1 92 ? -27.649 1.396 20.402 1.00 94.94 92 LYS A C 1
ATOM 766 O O . LYS A 1 92 ? -27.378 1.506 21.596 1.00 94.94 92 LYS A O 1
ATOM 771 N N . LEU A 1 93 ? -28.825 0.955 19.956 1.00 96.62 93 LEU A N 1
ATOM 772 C CA . LEU A 1 93 ? -29.935 0.586 20.839 1.00 96.62 93 LEU A CA 1
ATOM 773 C C . LEU A 1 93 ? -29.576 -0.601 21.739 1.00 96.62 93 LEU A C 1
ATOM 775 O O . LEU A 1 93 ? -29.794 -0.550 22.945 1.00 96.62 93 LEU A O 1
ATOM 779 N N . GLU A 1 94 ? -28.939 -1.639 21.196 1.00 97.12 94 GLU A N 1
ATOM 780 C CA . GLU A 1 94 ? -28.487 -2.788 21.988 1.00 97.12 94 GLU A CA 1
ATOM 781 C C . GLU A 1 94 ? -27.485 -2.396 23.082 1.00 97.12 94 GLU A C 1
ATOM 783 O O . GLU A 1 94 ? -27.540 -2.923 24.198 1.00 97.12 94 GLU A O 1
ATOM 788 N N . ARG A 1 95 ? -26.560 -1.470 22.785 1.00 96.19 95 ARG A N 1
ATOM 789 C CA . ARG A 1 95 ? -25.612 -0.945 23.780 1.00 96.19 95 ARG A CA 1
ATOM 790 C C . ARG A 1 95 ? -26.345 -0.207 24.899 1.00 96.19 95 ARG A C 1
ATOM 792 O O . ARG A 1 95 ? -26.037 -0.457 26.062 1.00 96.19 95 ARG A O 1
ATOM 799 N N . GLN A 1 96 ? -27.324 0.631 24.557 1.00 97.06 96 GLN A N 1
ATOM 800 C CA . GLN A 1 96 ? -28.142 1.352 25.535 1.00 97.06 96 GLN A CA 1
ATOM 801 C C . GLN A 1 96 ? -28.919 0.383 26.429 1.00 97.06 96 GLN A C 1
ATOM 803 O O . GLN A 1 96 ? -28.777 0.444 27.644 1.00 97.06 96 GLN A O 1
ATOM 808 N N . ILE A 1 97 ? -29.627 -0.592 25.849 1.00 98.25 97 ILE A N 1
ATOM 809 C CA . ILE A 1 97 ? -30.381 -1.601 26.613 1.00 98.25 97 ILE A CA 1
ATOM 810 C C . ILE A 1 97 ? -29.471 -2.339 27.601 1.0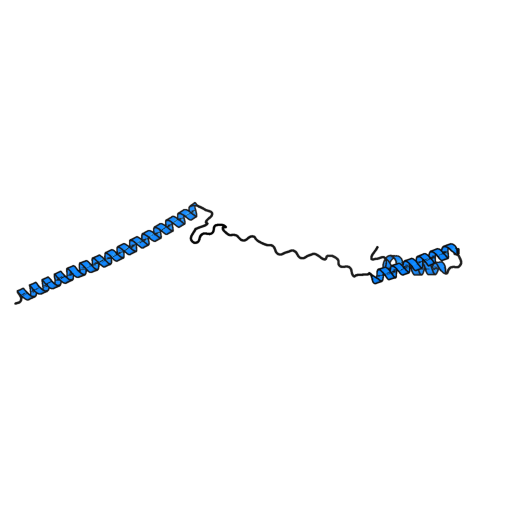0 98.25 97 ILE A C 1
ATOM 812 O O . ILE A 1 97 ? -29.816 -2.503 28.769 1.00 98.25 97 ILE A O 1
ATOM 816 N N . LYS A 1 98 ? -28.279 -2.764 27.164 1.00 98.06 98 LYS A N 1
ATOM 817 C CA . LYS A 1 98 ? -27.323 -3.459 28.041 1.00 98.06 98 LYS A CA 1
ATOM 818 C C . LYS A 1 98 ? -26.794 -2.563 29.159 1.00 98.06 98 LYS A C 1
ATOM 820 O O . LYS A 1 98 ? -26.539 -3.066 30.252 1.00 98.06 98 LYS A O 1
ATOM 825 N N . GLN A 1 99 ? -26.572 -1.280 28.887 1.00 97.88 99 GLN A N 1
ATOM 826 C CA . GLN A 1 99 ? -26.096 -0.325 29.883 1.00 97.88 99 GLN A CA 1
ATOM 827 C C . GLN A 1 99 ? -27.171 -0.053 30.938 1.00 97.88 99 GLN A C 1
ATOM 829 O O . GLN A 1 99 ? -26.886 -0.201 32.125 1.00 97.88 99 GLN A O 1
ATOM 834 N N . GLU A 1 100 ? -28.400 0.230 30.507 1.00 97.88 100 GLU A N 1
ATOM 835 C CA . GLU A 1 100 ? -29.546 0.463 31.390 1.00 97.88 100 GLU A CA 1
ATOM 836 C C . GLU A 1 100 ? -29.862 -0.771 32.239 1.00 97.88 100 GLU A C 1
ATOM 838 O O . GLU A 1 100 ? -29.951 -0.683 33.461 1.00 97.88 100 GLU A O 1
ATOM 843 N N . ALA A 1 101 ? -29.916 -1.959 31.627 1.00 98.06 101 ALA A N 1
ATOM 844 C CA . ALA A 1 101 ? -30.171 -3.204 32.350 1.00 98.06 101 ALA A CA 1
ATOM 845 C C . ALA A 1 101 ? -29.097 -3.489 33.415 1.00 98.06 101 ALA A C 1
ATOM 847 O O . ALA A 1 101 ? -29.410 -3.926 34.524 1.00 98.06 101 ALA A O 1
ATOM 848 N N . LYS A 1 102 ? -27.818 -3.217 33.110 1.00 98.12 102 LYS A N 1
ATOM 849 C CA . LYS A 1 102 ? -26.723 -3.349 34.084 1.00 98.12 102 LYS A CA 1
ATOM 850 C C . LYS A 1 102 ? -26.810 -2.304 35.195 1.00 98.12 102 LYS A C 1
ATOM 852 O O . LYS A 1 102 ? -26.485 -2.638 36.332 1.00 98.12 102 LYS A O 1
ATOM 857 N N . GLY A 1 103 ? -27.198 -1.071 34.874 1.00 98.19 103 GLY A N 1
ATOM 858 C CA . GLY A 1 103 ? -27.407 0.003 35.847 1.00 98.19 103 GLY A CA 1
ATOM 859 C C . GLY A 1 103 ? -28.526 -0.346 36.823 1.00 98.19 103 GLY A C 1
AT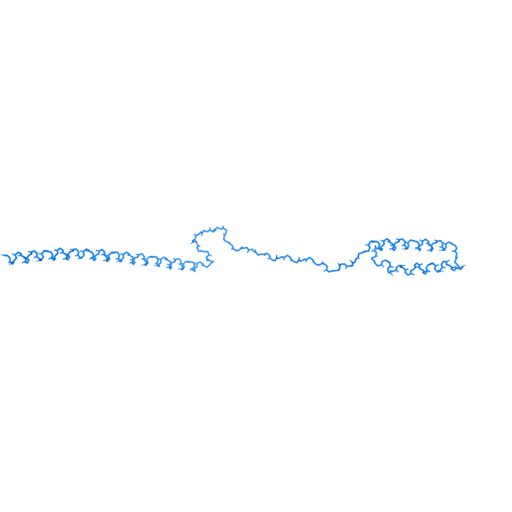OM 860 O O . GLY A 1 103 ? -28.281 -0.447 38.022 1.00 98.19 103 GLY A O 1
ATOM 861 N N . ALA A 1 104 ? -29.709 -0.670 36.300 1.00 98.06 104 ALA A N 1
ATOM 862 C CA . ALA A 1 104 ? -30.871 -1.061 37.094 1.00 98.06 104 ALA A CA 1
ATOM 863 C C . ALA A 1 104 ? -30.575 -2.261 38.007 1.00 98.06 104 ALA A C 1
ATOM 865 O O . ALA A 1 104 ? -30.869 -2.232 39.200 1.00 98.06 104 ALA A O 1
ATOM 866 N N . ALA A 1 105 ? -29.914 -3.300 37.485 1.00 97.75 105 ALA A N 1
ATOM 867 C CA . ALA A 1 105 ? -29.544 -4.461 38.290 1.00 97.75 105 ALA A CA 1
ATOM 868 C C . ALA A 1 105 ? -28.543 -4.131 39.414 1.00 97.75 105 ALA A C 1
ATOM 870 O O . ALA A 1 105 ? -28.548 -4.802 40.446 1.00 97.75 105 ALA A O 1
ATOM 871 N N . ARG A 1 106 ? -27.664 -3.134 39.233 1.00 97.94 106 ARG A N 1
ATOM 872 C CA . ARG A 1 106 ? -26.740 -2.685 40.289 1.00 97.94 106 ARG A CA 1
ATOM 873 C C . ARG A 1 106 ? -27.475 -1.933 41.390 1.00 97.94 106 ARG A C 1
ATOM 875 O O . ARG A 1 106 ? -27.201 -2.216 42.552 1.00 97.94 106 ARG A O 1
ATOM 882 N N . GLU A 1 107 ? -28.395 -1.041 41.038 1.00 97.94 107 GLU A N 1
ATOM 883 C CA . GLU A 1 107 ? -29.185 -0.291 42.022 1.00 97.94 107 GLU A CA 1
ATOM 884 C C . GLU A 1 107 ? -30.085 -1.229 42.837 1.00 97.94 107 GLU A C 1
ATOM 886 O O . GLU A 1 107 ? -29.975 -1.255 44.057 1.00 97.94 107 GLU A O 1
ATOM 891 N N . LEU A 1 108 ? -30.805 -2.154 42.189 1.00 97.75 108 LEU A N 1
ATOM 892 C CA . LEU A 1 108 ? -31.621 -3.155 42.894 1.00 97.75 108 LEU A CA 1
ATOM 893 C C . LEU A 1 108 ? -30.823 -4.002 43.896 1.00 97.75 108 LEU A C 1
ATOM 895 O O . LEU A 1 108 ? -31.341 -4.397 44.939 1.00 97.75 108 LEU A O 1
ATOM 899 N N . ARG A 1 109 ? -29.557 -4.315 43.589 1.00 97.50 109 ARG A N 1
ATOM 900 C CA . ARG A 1 109 ? -28.684 -5.037 44.526 1.00 97.50 109 ARG A CA 1
ATOM 901 C C . ARG A 1 109 ? -28.319 -4.173 45.726 1.00 97.50 109 ARG A C 1
ATOM 903 O O . ARG A 1 109 ? -28.372 -4.682 46.839 1.00 97.50 109 ARG A O 1
ATOM 910 N N . LYS A 1 110 ? -27.956 -2.905 45.510 1.00 97.94 110 LYS A N 1
ATOM 911 C CA . LYS A 1 110 ? -27.647 -1.966 46.600 1.00 97.94 110 LYS A CA 1
ATOM 912 C C . LYS A 1 110 ? -28.854 -1.774 47.514 1.00 97.94 110 LYS A C 1
ATOM 914 O O . LYS A 1 110 ? -28.702 -1.903 48.723 1.00 97.94 110 LYS A O 1
ATOM 919 N N . ASP A 1 111 ? -30.035 -1.569 46.937 1.00 97.88 111 ASP A N 1
ATOM 920 C CA . ASP A 1 111 ? -31.281 -1.402 47.689 1.00 97.88 111 ASP A CA 1
ATOM 921 C C . ASP A 1 111 ? -31.594 -2.643 48.526 1.00 97.88 111 ASP A C 1
ATOM 923 O O . ASP A 1 111 ? -31.984 -2.545 49.686 1.00 97.88 111 ASP A O 1
ATOM 927 N N . ASN A 1 112 ? -31.373 -3.836 47.964 1.00 97.44 112 ASN A N 1
ATOM 928 C CA . ASN A 1 112 ? -31.566 -5.083 48.696 1.00 97.44 112 ASN A CA 1
ATOM 929 C C . ASN A 1 112 ? -30.598 -5.198 49.884 1.00 97.44 112 ASN A C 1
ATOM 931 O O . ASN A 1 112 ? -31.039 -5.508 50.986 1.00 97.44 112 ASN A O 1
ATOM 935 N N . TYR A 1 113 ? -29.309 -4.894 49.693 1.00 97.06 113 TYR A N 1
ATOM 936 C CA . TYR A 1 113 ? -28.346 -4.865 50.801 1.00 97.06 113 TYR A CA 1
ATOM 937 C C . TYR A 1 113 ? -28.748 -3.860 51.882 1.00 97.06 113 TYR A C 1
ATOM 939 O O . TYR A 1 113 ? -28.759 -4.208 53.059 1.00 97.06 113 TYR A O 1
ATOM 947 N N . PHE A 1 114 ? -29.159 -2.656 51.487 1.00 97.62 114 PHE A N 1
ATOM 948 C CA . PHE A 1 114 ? -29.620 -1.632 52.419 1.00 97.62 114 PHE A CA 1
ATOM 949 C C . PHE A 1 114 ? -30.835 -2.100 53.237 1.00 97.62 114 PHE A C 1
ATOM 951 O O . PHE A 1 114 ? -30.828 -2.036 54.464 1.00 97.62 114 PHE A O 1
ATOM 958 N N . LEU A 1 115 ? -31.858 -2.658 52.580 1.00 97.06 115 LEU A N 1
ATOM 959 C CA . LEU A 1 115 ? -33.043 -3.193 53.257 1.00 97.06 115 LEU A CA 1
ATOM 960 C C . LEU A 1 115 ? -32.717 -4.375 54.179 1.00 97.06 115 LEU A C 1
ATOM 962 O O . LEU A 1 115 ? -33.392 -4.567 55.190 1.00 97.06 115 LEU A O 1
ATOM 966 N N . GLN A 1 116 ? -31.728 -5.198 53.826 1.00 96.25 116 GLN A N 1
ATOM 967 C CA . GLN A 1 116 ? -31.273 -6.296 54.678 1.00 96.25 116 GLN A CA 1
ATOM 968 C C . GLN A 1 116 ? -30.596 -5.781 55.947 1.00 96.25 116 GLN A C 1
ATOM 970 O O . GLN A 1 116 ? -30.907 -6.283 57.026 1.00 96.25 116 GLN A O 1
ATOM 975 N N . GLU A 1 117 ? -29.720 -4.781 55.833 1.00 96.38 117 GLU A N 1
ATOM 976 C CA . GLU A 1 117 ? -29.086 -4.152 56.994 1.00 96.38 117 GLU A CA 1
ATOM 977 C C . GLU A 1 117 ? -30.116 -3.501 57.918 1.00 96.38 117 GLU A C 1
ATOM 979 O O . GLU A 1 117 ? -30.066 -3.717 59.128 1.00 96.38 117 GLU A O 1
ATOM 984 N N . GLU A 1 118 ? -31.084 -2.766 57.366 1.00 96.56 118 GLU A N 1
ATOM 985 C CA . GLU A 1 118 ? -32.118 -2.103 58.165 1.00 96.56 118 GLU A CA 1
ATOM 986 C C . GLU A 1 118 ? -32.979 -3.127 58.920 1.00 96.56 118 GLU A C 1
ATOM 988 O O . GLU A 1 118 ? -33.138 -3.044 60.138 1.00 96.56 118 GLU A O 1
ATOM 993 N N . LYS A 1 119 ? -33.430 -4.185 58.230 1.00 96.12 119 LYS A N 1
ATOM 994 C CA . LYS A 1 119 ? -34.166 -5.296 58.858 1.00 96.12 119 LYS A CA 1
ATOM 995 C C . LYS A 1 119 ? -33.342 -6.020 59.920 1.00 96.12 119 LYS A C 1
ATOM 997 O O . LYS A 1 119 ? -33.906 -6.507 60.897 1.00 96.12 119 LYS A O 1
ATOM 1002 N N . ALA A 1 120 ? -32.031 -6.154 59.724 1.00 96.06 120 ALA A N 1
ATOM 1003 C CA . ALA A 1 120 ? -31.151 -6.766 60.713 1.00 96.06 120 ALA A CA 1
ATOM 1004 C C . ALA A 1 120 ? -31.029 -5.890 61.968 1.00 96.06 120 ALA A C 1
ATOM 1006 O O . ALA A 1 120 ? -31.120 -6.424 63.073 1.00 96.06 120 ALA A O 1
ATOM 1007 N N . ARG A 1 121 ? -30.909 -4.562 61.814 1.00 95.50 121 ARG A N 1
ATOM 1008 C CA . ARG A 1 121 ? -30.920 -3.621 62.947 1.00 95.50 121 ARG A CA 1
ATOM 1009 C C . ARG A 1 121 ? -32.241 -3.667 63.709 1.00 95.50 121 ARG A C 1
ATOM 1011 O O . ARG A 1 121 ? -32.218 -3.811 64.926 1.00 95.50 121 ARG A O 1
ATOM 1018 N N . GLU A 1 122 ? -33.379 -3.620 63.014 1.00 95.56 122 GLU A N 1
ATOM 1019 C CA . GLU A 1 122 ? -34.704 -3.720 63.648 1.00 95.56 122 GLU A CA 1
ATOM 1020 C C . GLU A 1 122 ? -34.862 -5.020 64.451 1.00 95.56 122 GLU A C 1
ATOM 1022 O O . GLU A 1 122 ? -35.358 -5.008 65.578 1.00 95.56 122 GLU A O 1
ATOM 1027 N N . ARG A 1 123 ? -34.408 -6.152 63.894 1.00 95.06 123 ARG A N 1
ATOM 1028 C CA . ARG A 1 123 ? -34.436 -7.447 64.591 1.00 95.06 123 ARG A CA 1
ATOM 1029 C C . ARG A 1 123 ? -33.542 -7.461 65.824 1.00 95.06 123 ARG A C 1
ATOM 1031 O O . ARG A 1 123 ? -33.988 -7.961 66.850 1.00 95.06 123 ARG A O 1
ATOM 1038 N N . ALA A 1 124 ? -32.332 -6.908 65.734 1.00 95.38 124 ALA A N 1
ATOM 1039 C CA . ALA A 1 124 ? -31.407 -6.835 66.861 1.00 95.38 124 ALA A CA 1
ATOM 1040 C C . ALA A 1 124 ? -32.004 -6.024 68.022 1.00 95.38 124 ALA A C 1
ATOM 1042 O O . ALA A 1 124 ? -32.046 -6.516 69.146 1.00 95.38 124 ALA A O 1
ATOM 1043 N N . VAL A 1 125 ? -32.574 -4.846 67.738 1.00 95.25 125 VAL A N 1
ATOM 1044 C CA . VAL A 1 125 ? -33.262 -4.020 68.749 1.00 95.25 125 VAL A CA 1
ATOM 1045 C C . VAL A 1 125 ? -34.440 -4.778 69.371 1.00 95.25 125 VAL A C 1
ATOM 1047 O O . VAL A 1 125 ? -34.585 -4.821 70.591 1.00 95.25 125 VAL A O 1
ATOM 1050 N N . ALA A 1 126 ? -35.266 -5.442 68.556 1.00 94.12 126 ALA A N 1
ATOM 1051 C CA . ALA A 1 126 ? -36.398 -6.222 69.058 1.00 94.12 126 ALA A CA 1
ATOM 1052 C C . ALA A 1 126 ? -35.971 -7.438 69.908 1.00 94.12 126 ALA A C 1
ATOM 1054 O O . ALA A 1 126 ? -36.688 -7.838 70.830 1.00 94.12 126 ALA A O 1
ATOM 1055 N N . GLU A 1 127 ? -34.831 -8.060 69.598 1.00 93.62 127 GLU A N 1
ATOM 1056 C CA . GLU A 1 127 ? -34.243 -9.140 70.396 1.00 93.62 127 GLU A CA 1
ATOM 1057 C C . GLU A 1 127 ? -33.688 -8.635 71.729 1.00 93.62 127 GLU A C 1
ATOM 1059 O O . GLU A 1 127 ? -33.973 -9.256 72.755 1.00 93.62 127 GLU A O 1
ATOM 1064 N N . GLU A 1 128 ? -32.987 -7.497 71.741 1.00 93.81 128 GLU A N 1
ATOM 1065 C CA . GLU A 1 128 ? -32.523 -6.830 72.965 1.00 93.81 128 GLU A CA 1
ATOM 1066 C C . GLU A 1 128 ? -33.700 -6.476 73.884 1.00 93.81 128 GLU A C 1
ATOM 1068 O O . GLU A 1 128 ? -33.724 -6.879 75.050 1.00 93.81 128 GLU A O 1
ATOM 1073 N N . GLU A 1 129 ? -34.747 -5.841 73.347 1.00 92.38 129 GLU A N 1
ATOM 1074 C CA . GLU A 1 129 ? -35.956 -5.532 74.114 1.00 92.38 129 GLU A CA 1
ATOM 1075 C C . GLU A 1 129 ? -36.633 -6.786 74.684 1.00 92.38 129 GLU A C 1
ATOM 1077 O O . GLU A 1 129 ? -37.143 -6.773 75.810 1.00 92.38 129 GLU A O 1
ATOM 1082 N N . ARG A 1 130 ? -36.693 -7.878 73.909 1.00 89.94 130 ARG A N 1
ATOM 1083 C CA . ARG A 1 130 ? -37.285 -9.144 74.364 1.00 89.94 130 ARG A CA 1
ATOM 1084 C C . ARG A 1 130 ? -36.446 -9.763 75.480 1.00 89.94 130 ARG A C 1
ATOM 1086 O O . ARG A 1 130 ? -37.018 -10.241 76.462 1.00 89.94 130 ARG A O 1
ATOM 1093 N N . ALA A 1 131 ? -35.122 -9.738 75.350 1.00 92.25 131 ALA A N 1
ATOM 1094 C CA . ALA A 1 131 ? -34.201 -10.233 76.365 1.00 92.25 131 ALA A CA 1
ATOM 1095 C C . ALA A 1 131 ? -34.324 -9.437 77.673 1.00 92.25 131 ALA A C 1
ATOM 1097 O O . ALA A 1 131 ? -34.383 -10.034 78.749 1.00 92.25 131 ALA A O 1
ATOM 1098 N N . ASP A 1 132 ? -34.441 -8.112 77.598 1.00 91.19 132 ASP A N 1
ATOM 1099 C CA . ASP A 1 132 ? -34.613 -7.254 78.772 1.00 91.19 132 ASP A CA 1
ATOM 1100 C C . ASP A 1 132 ? -35.961 -7.466 79.466 1.00 91.19 132 ASP A C 1
ATOM 1102 O O . ASP A 1 132 ? -36.021 -7.534 80.697 1.00 91.19 132 ASP A O 1
ATOM 1106 N N . ARG A 1 133 ? -37.048 -7.632 78.699 1.00 88.75 133 ARG A N 1
ATOM 1107 C CA . ARG A 1 133 ? -38.360 -8.006 79.256 1.00 88.75 133 ARG A CA 1
ATOM 1108 C C . ARG A 1 133 ? -38.306 -9.361 79.959 1.00 88.75 133 AR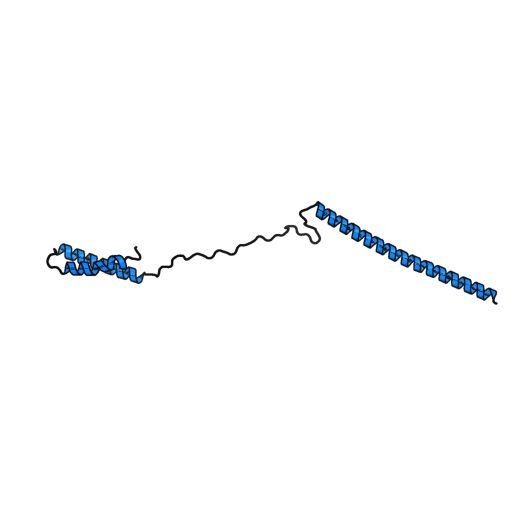G A C 1
ATOM 1110 O O . ARG A 1 133 ? -38.837 -9.487 81.058 1.00 88.75 133 ARG A O 1
ATOM 1117 N N . TYR A 1 134 ? -37.647 -10.351 79.357 1.00 90.25 134 TYR A N 1
ATOM 1118 C CA . TYR A 1 134 ? -37.491 -11.679 79.952 1.00 90.25 134 TYR A CA 1
ATOM 1119 C C . TYR A 1 134 ? -36.682 -11.633 81.256 1.00 90.25 134 TYR A C 1
ATOM 1121 O O . TYR A 1 134 ? -37.111 -12.199 82.257 1.00 90.25 134 TYR A O 1
ATOM 1129 N N . LYS A 1 135 ? -35.561 -10.897 81.285 1.00 89.00 135 LYS A N 1
ATOM 1130 C CA . LYS A 1 135 ? -34.763 -10.687 82.507 1.00 89.00 135 LYS A CA 1
ATOM 1131 C C . LYS A 1 135 ? -35.580 -10.039 83.625 1.00 89.00 135 LYS A C 1
ATOM 1133 O O . LYS A 1 135 ? -35.503 -10.493 84.758 1.00 89.00 135 LYS A O 1
ATOM 1138 N N . LYS A 1 136 ? -36.383 -9.014 83.310 1.00 86.44 136 LYS A N 1
ATOM 1139 C CA . LYS A 1 136 ? -37.265 -8.347 84.287 1.00 86.44 136 LYS A CA 1
ATOM 1140 C C . LYS A 1 136 ? -38.368 -9.254 84.835 1.00 86.44 136 LYS A C 1
ATOM 1142 O O . LYS A 1 136 ? -38.796 -9.034 85.953 1.00 86.44 136 LYS A O 1
ATOM 1147 N N . ALA A 1 137 ? -38.842 -10.229 84.060 1.00 82.81 137 ALA A N 1
ATOM 1148 C CA . ALA A 1 137 ? -39.862 -11.181 84.505 1.00 82.81 137 ALA A CA 1
ATOM 1149 C C . ALA A 1 137 ? -39.297 -12.340 85.353 1.00 82.81 137 ALA A C 1
ATOM 1151 O O . ALA A 1 137 ? -40.062 -13.041 86.007 1.00 82.81 137 ALA A O 1
ATOM 1152 N N . MET A 1 138 ? -37.981 -12.569 85.303 1.00 75.75 138 MET A N 1
ATOM 1153 C CA . MET A 1 138 ? -37.265 -13.615 86.049 1.00 75.75 138 MET A CA 1
ATOM 1154 C C . MET A 1 138 ? -36.640 -13.120 87.366 1.00 75.75 138 MET A C 1
ATOM 1156 O O . MET A 1 138 ? -36.159 -13.946 88.140 1.00 75.75 138 MET A O 1
ATOM 1160 N N . ALA A 1 139 ? -36.614 -11.804 87.595 1.00 59.56 139 ALA A N 1
ATOM 1161 C CA . ALA A 1 139 ? -36.199 -11.165 88.846 1.00 59.56 139 ALA A CA 1
ATOM 1162 C C . ALA A 1 139 ? -37.414 -10.921 89.750 1.00 59.56 139 ALA A C 1
ATOM 1164 O O . ALA A 1 139 ? -37.252 -11.062 90.982 1.00 59.56 139 ALA A O 1
#

Radius of gyration: 56.48 Å; chains: 1; bounding box: 88×27×157 Å

Secondary structure (DSSP, 8-state):
--TTHHHHHTTHHHHHHHHHHSTTS-HHHHHHHHHHHHHHHHHHHHHHHT-----TT-PPPPPPPP------TT--TT----S-HHHHHHHHHHHHHHHHHHHHHHHHHHHHHHHHHHHHHHHHHHHHHHHHHHHHHH-

InterPro domains:
  IPR007276 Nucleolar protein 14 [PF04147] (4-139)
  IPR007276 Nucleolar protein 14 [PTHR23183] (3-139)